Protein AF-A0A2D5YWG1-F1 (afdb_monomer)

Radius of gyration: 15.47 Å; Cα contacts (8 Å, |Δi|>4): 19; chains: 1; bounding box: 42×27×33 Å

pLDDT: mean 72.25, std 20.79, range [34.72, 94.5]

Sequence (76 aa):
MGEARTEALRMGFNRALRVEFHGAKVTSDAGLLAYRDLDEAFDLTDSAGQRIDEWRTGKNTRHSTVGLLRQSIYSR

Mean predicted aligned error: 13.2 Å

Foldseek 3Di:
DDDPPPPPPPDPDPPPDDDDDDDDDPPDLVVVVVVVVVCVVVVVLVVVLVVDDDPDDDPPPPDRSSRVVSCVVSVD

Solvent-accessible surface area (backbone atoms only — not comparable to full-atom values): 5272 Å² total; per-residue (Å²): 139,79,85,77,78,76,76,71,82,77,70,85,57,61,91,85,66,74,91,75,87,89,74,77,89,64,90,49,76,70,55,51,49,60,56,46,56,52,29,68,76,63,43,46,54,59,62,49,37,76,72,53,87,81,78,87,79,67,94,78,73,85,70,53,71,43,57,53,50,51,48,68,74,66,68,121

Structure (mmCIF, N/CA/C/O backbone):
data_AF-A0A2D5YWG1-F1
#
_entry.id   AF-A0A2D5YWG1-F1
#
loop_
_atom_site.group_PDB
_atom_site.id
_atom_site.type_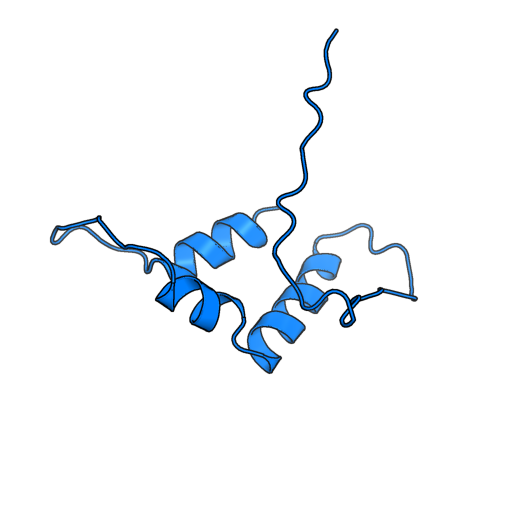symbol
_atom_site.label_atom_id
_atom_site.label_alt_id
_atom_site.label_comp_id
_atom_site.label_asym_id
_atom_site.label_entity_id
_atom_site.label_seq_id
_atom_site.pdbx_PDB_ins_code
_atom_site.Cartn_x
_atom_site.Cartn_y
_atom_site.Cartn_z
_atom_site.occupancy
_atom_site.B_iso_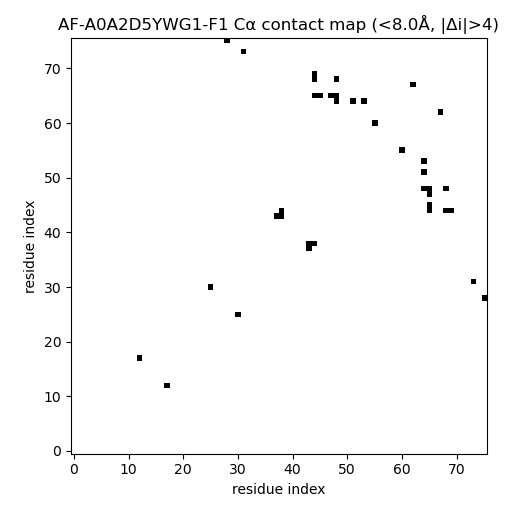or_equiv
_atom_site.auth_seq_id
_atom_site.auth_comp_id
_atom_site.auth_asym_id
_atom_site.auth_atom_id
_atom_site.pdbx_PDB_model_num
ATOM 1 N N . MET A 1 1 ? 27.509 -4.893 18.972 1.00 38.47 1 MET A N 1
ATOM 2 C CA . MET A 1 1 ? 27.653 -6.143 18.195 1.00 38.47 1 MET A CA 1
ATOM 3 C C . MET A 1 1 ? 26.289 -6.796 18.100 1.00 38.47 1 MET A C 1
ATOM 5 O O . MET A 1 1 ? 25.653 -6.932 19.135 1.00 38.47 1 MET A O 1
ATOM 9 N N . GLY A 1 2 ? 25.861 -7.165 16.892 1.00 34.72 2 GLY A N 1
ATOM 10 C CA . GLY A 1 2 ? 24.621 -7.907 16.650 1.00 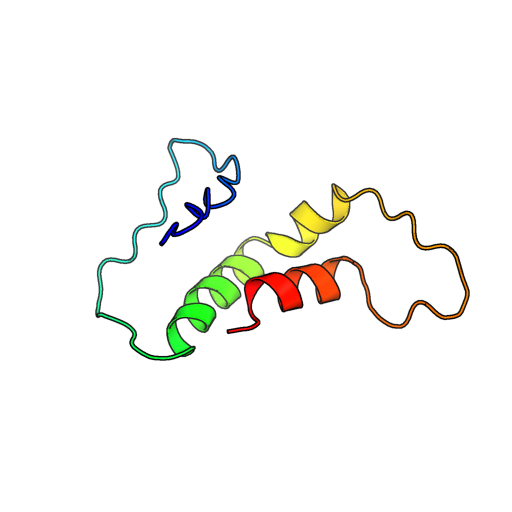34.72 2 GLY A CA 1
ATOM 11 C C . GLY A 1 2 ? 23.697 -7.194 15.670 1.00 34.72 2 GLY A C 1
ATOM 12 O O . GLY A 1 2 ? 22.671 -6.664 16.076 1.00 34.72 2 GLY A O 1
ATOM 13 N N . GLU A 1 3 ? 24.077 -7.153 14.390 1.00 37.03 3 GLU A N 1
ATOM 14 C CA . GLU A 1 3 ? 23.146 -6.808 13.314 1.00 37.03 3 GLU A CA 1
ATOM 15 C C . GLU A 1 3 ? 22.010 -7.836 13.319 1.00 37.03 3 GLU A C 1
ATOM 17 O O . GLU A 1 3 ? 22.217 -9.016 13.019 1.00 37.03 3 GLU A O 1
ATOM 22 N N . ALA A 1 4 ? 20.813 -7.404 13.713 1.00 45.53 4 ALA A N 1
ATOM 23 C CA . ALA A 1 4 ? 19.612 -8.198 13.541 1.00 45.53 4 ALA A CA 1
ATOM 24 C C . ALA A 1 4 ? 19.376 -8.317 12.035 1.00 45.53 4 ALA A C 1
ATOM 26 O O . ALA A 1 4 ? 19.088 -7.331 11.359 1.00 45.53 4 ALA A O 1
ATOM 27 N N . ARG A 1 5 ? 19.579 -9.524 11.505 1.00 46.47 5 ARG A N 1
ATOM 28 C CA . ARG A 1 5 ? 19.282 -9.856 10.116 1.00 46.47 5 ARG A CA 1
ATOM 29 C C . ARG A 1 5 ? 17.824 -9.502 9.861 1.00 46.47 5 ARG A C 1
ATOM 31 O O . ARG A 1 5 ? 16.930 -10.168 10.372 1.00 46.47 5 ARG A O 1
ATOM 38 N N . THR A 1 6 ? 17.599 -8.447 9.089 1.00 45.56 6 THR A N 1
ATOM 39 C CA . THR A 1 6 ? 16.288 -8.124 8.545 1.00 45.56 6 THR A CA 1
ATOM 40 C C . THR A 1 6 ? 15.930 -9.257 7.598 1.00 45.56 6 THR A C 1
ATOM 42 O O . THR A 1 6 ? 16.358 -9.275 6.443 1.00 45.56 6 THR A O 1
ATOM 45 N N . GLU A 1 7 ? 15.209 -10.258 8.096 1.00 42.00 7 GLU A N 1
ATOM 46 C CA . GLU A 1 7 ? 14.523 -11.211 7.238 1.00 42.00 7 GLU A CA 1
ATOM 47 C C . GLU A 1 7 ? 13.508 -10.401 6.438 1.00 42.00 7 GLU A C 1
ATOM 49 O O . GLU A 1 7 ? 12.429 -10.052 6.913 1.00 42.00 7 GLU A O 1
ATOM 54 N N . ALA A 1 8 ? 13.932 -9.992 5.239 1.00 45.97 8 ALA A N 1
ATOM 55 C CA . ALA A 1 8 ? 13.096 -9.286 4.295 1.00 45.97 8 ALA A CA 1
ATOM 56 C C . ALA A 1 8 ? 11.836 -10.124 4.100 1.00 45.97 8 ALA A C 1
ATOM 58 O O . ALA A 1 8 ? 11.913 -11.291 3.707 1.00 45.97 8 ALA A O 1
ATOM 59 N N . LE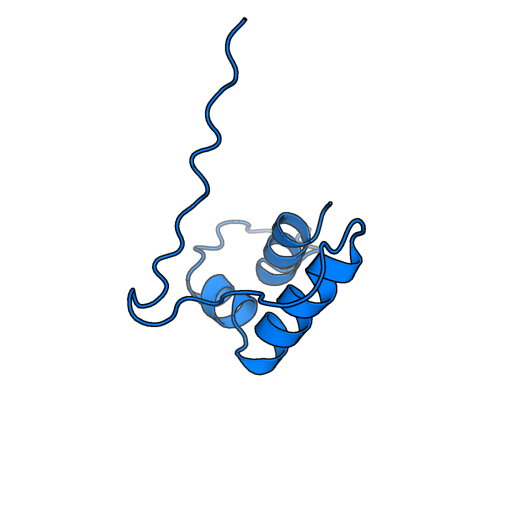U A 1 9 ? 10.699 -9.519 4.431 1.00 46.03 9 LEU A N 1
ATOM 60 C CA . LEU A 1 9 ? 9.374 -10.100 4.336 1.00 46.03 9 LEU A CA 1
ATOM 61 C C . LEU A 1 9 ? 9.183 -10.601 2.897 1.00 46.03 9 LEU A C 1
ATOM 63 O O . LEU A 1 9 ? 8.906 -9.826 1.981 1.00 46.03 9 LEU A O 1
ATOM 67 N N . ARG A 1 10 ? 9.425 -11.895 2.664 1.00 45.53 10 ARG A N 1
ATOM 68 C CA . ARG A 1 10 ? 9.242 -12.521 1.354 1.00 45.53 10 ARG A CA 1
ATOM 69 C C . ARG A 1 10 ? 7.743 -12.653 1.131 1.00 45.53 10 ARG A C 1
ATOM 71 O O . ARG A 1 10 ? 7.145 -13.671 1.468 1.00 45.53 10 ARG A O 1
ATOM 78 N N . MET A 1 11 ? 7.143 -11.604 0.571 1.00 44.97 11 MET A N 1
ATOM 79 C CA . MET A 1 11 ? 5.838 -11.704 -0.070 1.00 44.97 11 MET A CA 1
ATOM 80 C C . MET A 1 11 ? 5.892 -12.875 -1.050 1.00 44.97 11 MET A C 1
ATOM 82 O O . MET A 1 11 ? 6.821 -12.976 -1.855 1.00 44.97 11 MET A O 1
ATOM 86 N N . GLY A 1 12 ? 4.915 -13.774 -0.949 1.00 42.50 12 GLY A N 1
ATOM 87 C CA . GLY A 1 12 ? 4.722 -14.887 -1.870 1.00 42.50 12 GLY A CA 1
ATOM 88 C C . GLY A 1 12 ? 4.296 -14.386 -3.246 1.00 42.50 12 GLY A C 1
ATOM 89 O O . GLY A 1 12 ? 3.179 -14.642 -3.679 1.00 42.50 12 GLY A O 1
ATOM 90 N N . PHE A 1 13 ? 5.179 -13.662 -3.933 1.00 46.69 13 PHE A N 1
ATOM 91 C CA . PHE A 1 13 ? 5.123 -13.534 -5.378 1.00 46.69 13 PHE A CA 1
ATOM 92 C C . PHE A 1 13 ? 5.182 -14.948 -5.952 1.00 46.69 13 PHE A C 1
ATOM 94 O O . PHE A 1 13 ? 5.913 -15.806 -5.443 1.00 46.69 13 PHE A O 1
ATOM 101 N N . ASN A 1 14 ? 4.405 -15.209 -7.004 1.00 49.84 14 ASN A N 1
ATOM 102 C CA . ASN A 1 14 ? 4.570 -16.425 -7.789 1.00 49.84 14 ASN A CA 1
ATOM 103 C C . ASN A 1 14 ? 6.076 -16.604 -8.053 1.00 49.84 14 ASN A C 1
ATOM 105 O O . ASN A 1 14 ? 6.710 -15.677 -8.550 1.00 49.84 14 ASN A O 1
ATOM 109 N N . ARG A 1 15 ? 6.680 -17.742 -7.681 1.00 51.72 15 ARG A N 1
ATOM 110 C CA . ARG A 1 15 ? 8.150 -17.923 -7.728 1.00 51.72 15 ARG A CA 1
ATOM 111 C C . ARG A 1 15 ? 8.722 -17.773 -9.148 1.00 51.72 15 ARG A C 1
ATOM 113 O O . ARG A 1 15 ? 9.934 -17.670 -9.310 1.00 51.72 15 ARG A O 1
ATOM 120 N N . ALA A 1 16 ? 7.849 -17.778 -10.156 1.00 52.88 16 ALA A N 1
ATOM 121 C CA . ALA A 1 16 ? 8.156 -17.512 -11.556 1.00 52.88 16 ALA A CA 1
ATOM 122 C C . ALA A 1 16 ? 8.209 -16.013 -11.925 1.00 52.88 16 ALA A C 1
ATOM 124 O O . ALA A 1 16 ? 8.776 -15.669 -12.957 1.00 52.88 16 ALA A O 1
ATOM 125 N N . LEU A 1 17 ? 7.643 -15.119 -11.110 1.00 44.22 17 LEU A N 1
ATOM 126 C CA . LEU A 1 17 ? 7.635 -13.673 -11.335 1.00 44.22 17 LEU A CA 1
ATOM 127 C C . LEU A 1 17 ? 8.717 -13.024 -10.470 1.00 44.22 17 LEU A C 1
ATOM 129 O O . LEU A 1 17 ? 8.484 -12.596 -9.341 1.00 44.22 17 LEU A O 1
ATOM 133 N N . ARG A 1 18 ? 9.937 -12.992 -11.011 1.00 48.50 18 ARG A N 1
ATOM 134 C CA . ARG A 1 18 ? 11.069 -12.256 -10.445 1.00 48.50 18 ARG A CA 1
ATOM 135 C C . ARG A 1 18 ? 11.097 -10.876 -11.100 1.00 48.50 18 ARG A C 1
ATOM 137 O O . ARG A 1 18 ? 11.388 -10.777 -12.286 1.00 48.50 18 ARG A O 1
ATOM 144 N N . VAL A 1 19 ? 10.765 -9.825 -10.352 1.00 48.56 19 VAL A N 1
ATOM 145 C CA . VAL A 1 19 ? 10.963 -8.446 -10.821 1.00 48.56 19 VAL A CA 1
ATOM 146 C C . VAL A 1 19 ? 12.440 -8.117 -10.623 1.00 48.56 19 VAL A C 1
ATOM 148 O O . VAL A 1 19 ? 12.884 -7.897 -9.498 1.00 48.56 19 VAL A O 1
ATOM 151 N N . GLU A 1 20 ? 13.221 -8.158 -11.701 1.00 48.28 20 GLU A N 1
ATOM 152 C CA . GLU A 1 20 ? 14.618 -7.726 -11.692 1.00 48.28 20 GLU A CA 1
ATOM 153 C C . GLU A 1 20 ? 14.776 -6.374 -12.363 1.00 48.28 20 GLU A C 1
ATOM 155 O O . GLU A 1 20 ? 14.440 -6.174 -13.529 1.00 48.28 20 GLU A O 1
ATOM 160 N N . PHE A 1 21 ? 15.335 -5.443 -11.600 1.00 50.50 21 PHE A N 1
ATOM 161 C CA . PHE A 1 21 ? 15.711 -4.135 -12.088 1.00 50.50 21 PHE A CA 1
ATOM 162 C C . PHE A 1 21 ? 17.109 -4.218 -12.720 1.00 50.50 21 PHE A C 1
ATOM 164 O O . PHE A 1 21 ? 18.112 -4.362 -12.021 1.00 50.50 21 PHE A O 1
ATOM 171 N N . HIS A 1 22 ? 17.179 -4.152 -14.050 1.00 48.75 22 HIS A N 1
ATOM 172 C CA . HIS A 1 22 ? 18.413 -4.316 -14.832 1.00 48.75 22 HIS A CA 1
ATOM 173 C C . HIS A 1 22 ? 19.007 -2.990 -15.342 1.00 48.75 22 HIS A C 1
ATOM 175 O O . HIS A 1 22 ? 19.602 -2.959 -16.417 1.00 48.75 22 HIS A O 1
ATOM 181 N N . GLY A 1 23 ? 18.862 -1.871 -14.625 1.00 50.59 23 GLY A N 1
ATOM 182 C CA . GLY A 1 23 ? 19.328 -0.595 -15.177 1.00 50.59 23 GLY A CA 1
ATOM 183 C C . GLY A 1 23 ? 19.508 0.536 -14.180 1.00 50.59 23 GLY A C 1
ATOM 184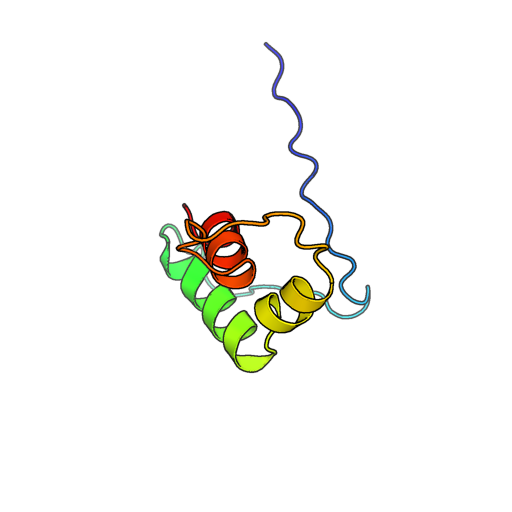 O O . GLY A 1 23 ? 18.560 1.242 -13.879 1.00 50.59 23 GLY A O 1
ATOM 185 N N . ALA A 1 24 ? 20.769 0.759 -13.803 1.00 47.38 24 ALA A N 1
ATOM 186 C CA . ALA A 1 24 ? 21.312 1.851 -12.991 1.00 47.38 24 ALA A CA 1
ATOM 187 C C . ALA A 1 24 ? 21.071 1.764 -11.473 1.00 47.38 24 ALA A C 1
ATOM 189 O O . ALA A 1 24 ? 19.974 1.541 -10.975 1.00 47.38 24 ALA A O 1
ATOM 190 N N . LYS A 1 25 ? 22.151 1.969 -10.710 1.00 50.53 25 LYS A N 1
ATOM 191 C CA . LYS A 1 25 ? 22.127 2.101 -9.251 1.00 50.53 25 LYS A CA 1
ATOM 192 C C . LYS A 1 25 ? 21.350 3.374 -8.904 1.00 50.53 25 LYS A C 1
ATOM 194 O O . LYS A 1 25 ? 21.921 4.459 -8.924 1.00 50.53 25 LYS A O 1
ATOM 199 N N . VAL A 1 26 ? 20.053 3.250 -8.627 1.00 51.88 26 VAL A N 1
ATOM 200 C CA . VAL A 1 26 ? 19.211 4.386 -8.235 1.00 51.88 26 VAL A CA 1
ATOM 201 C C . VAL A 1 26 ? 19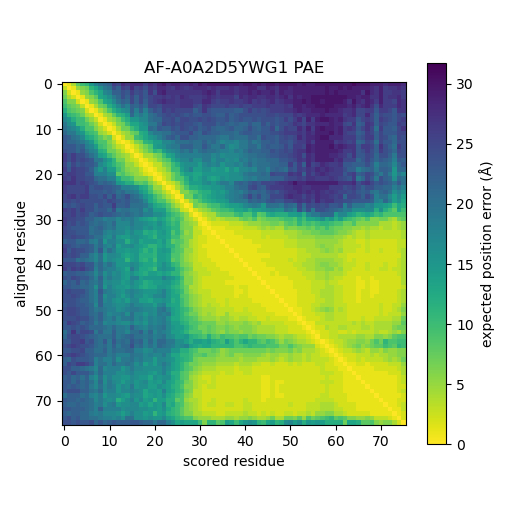.547 4.746 -6.787 1.00 51.88 26 VAL A C 1
ATOM 203 O O . VAL A 1 26 ? 19.125 4.080 -5.848 1.00 51.88 26 VAL A O 1
ATOM 206 N N . THR A 1 27 ? 20.395 5.756 -6.598 1.00 53.31 27 THR A N 1
ATOM 207 C CA . THR A 1 27 ? 20.915 6.181 -5.284 1.00 53.31 27 THR A CA 1
ATOM 208 C C . THR A 1 27 ? 19.986 7.143 -4.534 1.00 53.31 27 THR A C 1
ATOM 210 O O . THR A 1 27 ? 20.433 7.830 -3.622 1.00 53.31 27 THR A O 1
ATOM 213 N N . SER A 1 28 ? 18.714 7.233 -4.914 1.00 53.53 28 SER A N 1
ATOM 214 C CA . SER A 1 28 ? 17.740 8.165 -4.334 1.00 53.53 28 SER A CA 1
ATOM 215 C C . SER A 1 28 ? 16.344 7.539 -4.352 1.00 53.53 28 SER A C 1
ATOM 217 O O . SER A 1 28 ? 16.118 6.567 -5.077 1.00 53.53 28 SER A O 1
ATOM 219 N N . ASP A 1 29 ? 15.403 8.098 -3.594 1.00 59.25 29 ASP A N 1
ATOM 220 C CA . ASP A 1 29 ? 14.007 7.645 -3.464 1.00 59.25 29 ASP A CA 1
ATOM 221 C C . ASP A 1 29 ? 13.266 7.522 -4.808 1.00 59.25 29 ASP A C 1
ATOM 223 O O . ASP A 1 29 ? 12.211 6.903 -4.883 1.00 59.25 29 ASP A O 1
ATOM 227 N N . ALA A 1 30 ? 13.860 8.002 -5.906 1.00 60.97 30 ALA A N 1
ATOM 228 C CA . ALA A 1 30 ? 13.489 7.668 -7.280 1.00 60.97 30 ALA A CA 1
ATOM 229 C C . ALA A 1 30 ? 13.355 6.152 -7.539 1.00 60.97 30 ALA A C 1
ATOM 231 O O . ALA A 1 30 ? 12.572 5.751 -8.395 1.00 60.97 30 ALA A O 1
ATOM 232 N N . GLY A 1 31 ? 14.054 5.292 -6.787 1.00 66.19 31 GLY A N 1
ATOM 233 C CA . GLY A 1 31 ? 13.867 3.840 -6.872 1.00 66.19 31 GLY A CA 1
ATOM 234 C C . GLY A 1 31 ? 12.456 3.407 -6.457 1.00 66.19 31 GLY A C 1
ATOM 235 O O . GLY A 1 31 ? 11.928 2.449 -7.013 1.00 66.19 31 GLY A O 1
ATOM 236 N N . LEU A 1 32 ? 11.820 4.146 -5.539 1.00 75.00 32 LEU A N 1
ATOM 237 C CA . LEU A 1 32 ? 10.443 3.917 -5.093 1.00 75.00 32 LEU A CA 1
ATOM 238 C C . LEU A 1 32 ? 9.404 4.293 -6.154 1.00 75.00 32 LEU A C 1
ATOM 240 O O . LEU A 1 32 ? 8.295 3.771 -6.096 1.00 75.00 32 LEU A O 1
ATOM 244 N N . LEU A 1 33 ? 9.751 5.128 -7.142 1.00 80.00 33 LEU A N 1
ATOM 245 C CA . LEU A 1 33 ? 8.842 5.451 -8.247 1.00 80.00 33 LEU A CA 1
ATOM 246 C C . LEU A 1 33 ? 8.532 4.209 -9.083 1.00 80.00 33 LEU A C 1
ATOM 248 O O . LEU A 1 33 ? 7.367 3.920 -9.306 1.00 80.00 33 LEU A O 1
ATOM 252 N N . ALA A 1 34 ? 9.538 3.396 -9.418 1.00 80.94 34 ALA A N 1
ATOM 253 C CA . ALA A 1 34 ? 9.311 2.146 -10.146 1.00 80.94 34 ALA A CA 1
ATOM 254 C C . ALA A 1 34 ? 8.424 1.157 -9.361 1.00 80.94 34 ALA A C 1
ATOM 256 O O . ALA A 1 34 ? 7.610 0.450 -9.951 1.00 80.94 34 ALA A O 1
ATOM 257 N N . TYR A 1 35 ? 8.547 1.121 -8.027 1.00 79.31 35 TYR A N 1
ATOM 258 C CA . TYR A 1 35 ? 7.662 0.318 -7.174 1.00 79.31 35 TYR A CA 1
ATOM 259 C C . TYR A 1 35 ? 6.240 0.879 -7.108 1.00 79.31 35 TYR A C 1
ATOM 261 O O . TYR A 1 35 ? 5.299 0.107 -6.950 1.00 79.31 35 TYR A O 1
ATOM 269 N N . ARG A 1 36 ? 6.076 2.201 -7.207 1.00 86.44 36 ARG A N 1
ATOM 270 C CA . ARG A 1 36 ? 4.765 2.852 -7.240 1.00 86.44 36 ARG A CA 1
ATOM 271 C C . ARG A 1 36 ? 4.073 2.653 -8.584 1.00 86.44 36 ARG A C 1
ATOM 273 O O . ARG A 1 36 ? 2.913 2.277 -8.585 1.00 86.44 36 ARG A O 1
ATOM 280 N N . ASP A 1 37 ? 4.790 2.812 -9.691 1.00 87.00 37 ASP A N 1
ATOM 281 C CA . ASP A 1 37 ? 4.251 2.581 -11.036 1.00 87.00 37 ASP A CA 1
ATOM 282 C C . ASP A 1 37 ? 3.795 1.123 -11.193 1.00 87.00 37 ASP A C 1
ATOM 284 O O . ASP A 1 37 ? 2.750 0.838 -11.770 1.00 87.00 37 ASP A O 1
ATOM 288 N N . LEU A 1 38 ? 4.559 0.183 -10.628 1.00 87.81 38 LEU A N 1
ATOM 289 C CA . LEU A 1 38 ? 4.203 -1.233 -10.602 1.00 87.81 38 LEU A CA 1
ATOM 290 C C . LEU A 1 38 ? 3.042 -1.530 -9.633 1.00 87.81 38 LEU A C 1
ATOM 292 O O . LEU A 1 38 ? 2.201 -2.368 -9.943 1.00 87.81 38 LEU A O 1
ATOM 296 N N . ASP A 1 39 ? 2.965 -0.851 -8.485 1.00 89.69 39 ASP A N 1
ATOM 297 C CA . ASP A 1 39 ? 1.797 -0.926 -7.596 1.00 89.69 39 ASP A CA 1
ATOM 298 C C . ASP A 1 39 ? 0.523 -0.439 -8.294 1.00 89.69 39 ASP A C 1
ATOM 300 O O . ASP A 1 39 ? -0.490 -1.123 -8.224 1.00 89.69 39 ASP A O 1
ATOM 304 N N . GLU A 1 40 ? 0.589 0.694 -8.995 1.00 90.06 40 GLU A N 1
ATOM 305 C CA . GLU A 1 40 ? -0.539 1.307 -9.704 1.00 90.06 40 GLU A CA 1
ATOM 306 C C . GLU A 1 40 ? -0.963 0.496 -10.936 1.00 90.06 40 GLU A C 1
ATOM 308 O O . GLU A 1 40 ? -2.150 0.350 -11.201 1.00 90.06 40 GLU A O 1
ATOM 313 N N . ALA A 1 41 ? -0.015 -0.100 -11.666 1.00 92.75 41 ALA A N 1
ATOM 314 C CA . ALA A 1 41 ? -0.328 -0.929 -12.830 1.00 92.75 41 ALA A CA 1
ATOM 315 C C . ALA A 1 41 ? -1.011 -2.265 -12.477 1.00 92.75 41 ALA A C 1
ATOM 317 O O . ALA A 1 41 ? -1.690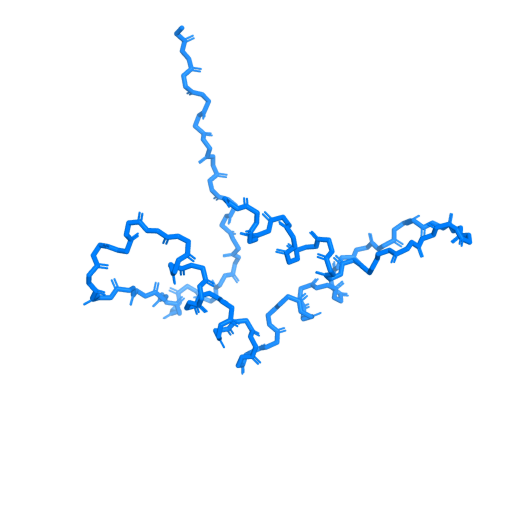 -2.845 -13.326 1.00 92.75 41 ALA A O 1
ATOM 318 N N . PHE A 1 42 ? -0.797 -2.780 -11.261 1.00 92.69 42 PHE A N 1
ATOM 319 C CA . PHE A 1 42 ? -1.274 -4.104 -10.841 1.00 92.69 42 PHE A CA 1
ATOM 320 C C . PHE A 1 42 ? -2.136 -4.088 -9.570 1.00 92.69 42 PHE A C 1
ATOM 322 O O . PHE A 1 42 ? -2.447 -5.159 -9.042 1.00 92.69 42 PHE A O 1
ATOM 329 N N . ASP A 1 43 ? -2.499 -2.908 -9.065 1.00 92.38 43 ASP A N 1
ATOM 330 C CA . ASP A 1 43 ? -3.285 -2.707 -7.841 1.00 92.38 43 ASP A CA 1
ATOM 331 C C . ASP A 1 43 ? -2.773 -3.541 -6.649 1.00 92.38 43 ASP A C 1
ATOM 333 O O . ASP A 1 43 ? -3.543 -4.187 -5.925 1.00 92.38 43 ASP A O 1
ATOM 337 N N . LEU A 1 44 ? -1.450 -3.603 -6.455 1.00 91.06 44 LEU A N 1
ATOM 338 C CA . LEU A 1 44 ? -0.843 -4.581 -5.541 1.00 91.06 44 LEU A CA 1
ATOM 339 C C . LEU A 1 44 ? -1.209 -4.316 -4.082 1.00 91.06 44 LEU A C 1
ATOM 341 O O . LEU A 1 44 ? -1.593 -5.233 -3.353 1.00 91.06 44 LEU A O 1
ATOM 345 N N . THR A 1 45 ? -1.093 -3.069 -3.644 1.00 93.50 45 THR A N 1
ATOM 346 C CA . THR A 1 45 ? -1.390 -2.647 -2.273 1.00 93.50 45 THR A CA 1
ATOM 347 C C . THR A 1 45 ? -2.884 -2.612 -1.997 1.00 93.50 45 THR A C 1
ATOM 349 O O . THR A 1 45 ? -3.285 -2.913 -0.874 1.00 93.50 45 THR A O 1
ATOM 352 N N . ASP A 1 46 ? -3.716 -2.342 -3.002 1.00 94.44 46 ASP A N 1
ATOM 353 C CA . ASP A 1 46 ? -5.170 -2.459 -2.889 1.00 94.44 46 ASP A CA 1
ATOM 354 C C . ASP A 1 46 ? -5.588 -3.933 -2.736 1.00 94.44 46 ASP A C 1
ATOM 356 O O . ASP A 1 46 ? -6.330 -4.289 -1.815 1.00 94.44 46 ASP A O 1
ATOM 360 N N . SER A 1 47 ? -5.015 -4.827 -3.546 1.00 92.88 47 SER A N 1
ATOM 361 C CA . SER A 1 47 ? -5.229 -6.280 -3.461 1.00 92.88 47 SER A CA 1
ATOM 362 C C . SER A 1 47 ? -4.702 -6.896 -2.162 1.00 92.88 47 SER A C 1
ATOM 364 O O . SER A 1 47 ? -5.280 -7.853 -1.631 1.00 92.88 47 SER A O 1
ATOM 366 N N . ALA A 1 48 ? -3.583 -6.383 -1.649 1.00 91.25 48 ALA A N 1
ATOM 367 C CA . ALA A 1 48 ? -3.039 -6.775 -0.356 1.00 91.25 48 ALA A CA 1
ATOM 368 C C . ALA A 1 48 ? -3.894 -6.225 0.792 1.00 91.25 48 ALA A C 1
ATOM 370 O O . ALA A 1 48 ? -4.171 -6.953 1.740 1.00 91.25 48 ALA A O 1
ATOM 371 N N . GLY A 1 49 ? -4.372 -4.982 0.685 1.00 92.94 49 GLY A N 1
ATOM 372 C CA . GLY A 1 49 ? -5.230 -4.342 1.678 1.00 92.94 49 GLY A CA 1
ATOM 373 C C . GLY A 1 49 ? -6.530 -5.099 1.930 1.00 92.94 49 GLY A C 1
ATOM 374 O O . GLY A 1 49 ? -6.940 -5.226 3.077 1.00 92.94 49 GLY A O 1
ATOM 375 N N . GLN A 1 50 ? -7.125 -5.692 0.891 1.00 91.88 50 GLN A N 1
ATOM 376 C CA . GLN A 1 50 ? -8.308 -6.557 1.023 1.00 91.88 50 GLN A CA 1
ATOM 377 C C . GLN A 1 50 ? -8.055 -7.843 1.828 1.00 91.88 50 GLN A C 1
ATOM 379 O O . GLN A 1 50 ? -9.002 -8.477 2.283 1.00 91.88 50 GLN A O 1
ATOM 384 N N . ARG A 1 51 ? -6.790 -8.251 1.984 1.00 92.44 51 ARG A N 1
ATOM 385 C CA . ARG A 1 51 ? -6.379 -9.430 2.763 1.00 92.44 51 ARG A CA 1
ATOM 386 C C . ARG A 1 51 ? -5.932 -9.080 4.181 1.00 92.44 51 ARG A C 1
ATOM 388 O O . ARG A 1 51 ? -5.568 -9.984 4.929 1.00 92.44 51 ARG A O 1
ATOM 395 N N . ILE A 1 52 ? -5.903 -7.797 4.536 1.00 91.38 52 ILE A N 1
ATOM 396 C CA . ILE A 1 52 ? -5.558 -7.358 5.885 1.00 91.38 52 ILE A CA 1
ATOM 397 C C . ILE A 1 52 ? -6.833 -7.352 6.719 1.00 91.38 52 ILE A C 1
ATOM 399 O O . ILE A 1 52 ? -7.779 -6.626 6.413 1.00 91.38 52 ILE A O 1
ATOM 403 N N . ASP A 1 53 ? -6.823 -8.119 7.805 1.00 92.88 53 ASP A N 1
ATOM 404 C CA . ASP A 1 53 ? -7.864 -8.028 8.817 1.00 92.88 53 ASP A CA 1
ATOM 405 C C . ASP A 1 53 ? -7.769 -6.671 9.526 1.00 92.88 53 ASP A C 1
ATOM 407 O O . ASP A 1 53 ? -6.863 -6.401 10.319 1.00 92.88 53 ASP A O 1
ATOM 411 N N . GLU A 1 54 ? -8.706 -5.782 9.210 1.00 90.12 54 GLU A N 1
ATOM 412 C CA . GLU A 1 54 ? -8.772 -4.447 9.794 1.00 90.12 54 GLU A CA 1
ATOM 413 C C . GLU A 1 54 ? -9.556 -4.476 11.112 1.00 90.12 54 GLU A C 1
ATOM 415 O O . GLU A 1 54 ? -10.785 -4.528 11.132 1.00 90.12 54 GLU A O 1
ATOM 420 N N . TRP A 1 55 ? -8.836 -4.423 12.234 1.00 91.00 55 TRP A N 1
ATOM 421 C CA . TRP A 1 55 ? -9.429 -4.461 13.578 1.00 91.00 55 TRP 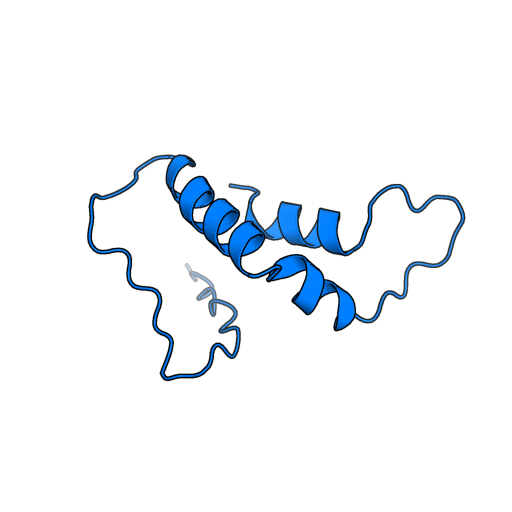A CA 1
ATOM 422 C C . TRP A 1 55 ? -9.688 -3.082 14.185 1.00 91.00 55 TRP A C 1
ATOM 424 O O . TRP A 1 55 ? -10.273 -2.987 15.266 1.00 91.00 55 TRP A O 1
ATOM 434 N N . ARG A 1 56 ? -9.245 -1.993 13.543 1.00 91.62 56 ARG A N 1
ATOM 435 C CA . ARG A 1 56 ? -9.434 -0.647 14.092 1.00 91.62 56 ARG A CA 1
ATOM 436 C C . ARG A 1 56 ? -10.897 -0.234 13.969 1.00 91.62 56 ARG A C 1
ATOM 438 O O . ARG A 1 56 ? -11.374 0.157 12.907 1.00 91.62 56 ARG A O 1
ATOM 445 N N . THR A 1 57 ? -11.591 -0.237 15.099 1.00 85.38 57 THR A N 1
ATOM 446 C CA . THR A 1 57 ? -12.978 0.219 15.217 1.00 85.38 57 THR A CA 1
ATOM 447 C C . THR A 1 57 ? -13.038 1.585 15.903 1.00 85.38 57 THR A C 1
ATOM 449 O O . THR A 1 57 ? -12.540 1.740 17.017 1.00 85.38 57 THR A O 1
ATOM 452 N N . GLY A 1 58 ? -13.659 2.588 15.277 1.00 87.19 58 GLY A N 1
ATOM 453 C CA . GLY A 1 58 ? -13.879 3.897 15.902 1.00 87.19 58 GLY A CA 1
ATOM 454 C C . GLY A 1 58 ? -14.049 5.044 14.906 1.00 87.19 58 GLY A C 1
ATOM 455 O O . GLY A 1 58 ? -13.655 4.950 13.748 1.00 87.19 58 GLY A O 1
ATOM 456 N N . LYS A 1 59 ? -14.611 6.169 15.369 1.00 88.00 59 LYS A N 1
ATOM 457 C CA . LYS A 1 59 ? -14.829 7.375 14.540 1.00 88.00 59 LYS A CA 1
ATOM 458 C C . LYS A 1 59 ? -13.549 8.180 14.261 1.00 88.00 59 LYS A C 1
ATOM 460 O O . LYS A 1 59 ? -13.575 9.100 13.454 1.00 88.00 59 LYS A O 1
ATOM 465 N N . ASN A 1 60 ? -12.438 7.836 14.917 1.00 88.56 60 ASN A N 1
ATOM 466 C CA . ASN A 1 60 ? -11.156 8.536 14.785 1.00 88.56 60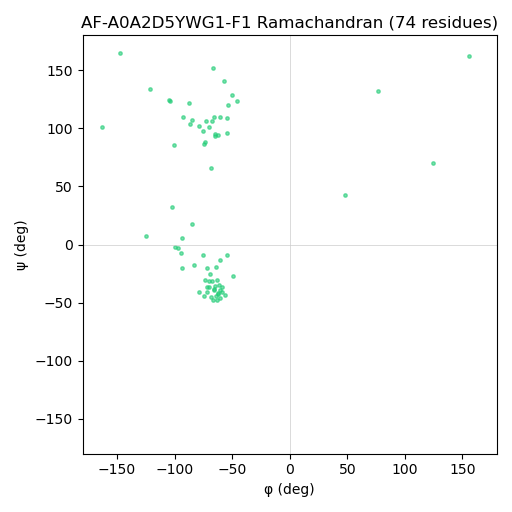 ASN A CA 1
ATOM 467 C C . ASN A 1 60 ? -10.222 7.926 13.727 1.00 88.56 60 ASN A C 1
ATOM 469 O O . ASN A 1 60 ? -9.081 8.369 13.596 1.00 88.56 60 ASN A O 1
ATOM 473 N N . THR A 1 61 ? -10.670 6.929 12.963 1.00 89.94 61 THR A N 1
ATOM 474 C CA . THR A 1 61 ? -9.880 6.354 11.870 1.00 89.94 61 THR A CA 1
ATOM 475 C C . THR A 1 61 ? -9.763 7.361 10.724 1.00 89.94 61 THR A C 1
ATOM 477 O O . THR A 1 61 ? -10.693 7.542 9.947 1.00 89.94 61 THR A O 1
ATOM 480 N N . ARG A 1 62 ? -8.611 8.037 10.635 1.00 91.56 62 ARG A N 1
ATOM 481 C CA . ARG A 1 62 ? -8.323 9.057 9.605 1.00 91.56 62 ARG A CA 1
ATOM 482 C C . ARG A 1 62 ? -7.615 8.511 8.365 1.00 91.56 62 ARG A C 1
ATOM 484 O O . ARG A 1 62 ? -7.648 9.151 7.321 1.00 91.56 62 ARG A O 1
ATOM 491 N N . HIS A 1 63 ? -6.973 7.350 8.482 1.00 92.62 63 HIS A N 1
ATOM 492 C CA . HIS A 1 63 ? -6.178 6.748 7.412 1.00 92.62 63 HIS A CA 1
ATOM 493 C C . HIS A 1 63 ? -6.705 5.359 7.063 1.00 92.62 63 HIS A C 1
ATOM 495 O O . HIS A 1 63 ? -6.943 4.534 7.959 1.00 92.62 63 HIS A O 1
ATOM 501 N N . SER A 1 64 ? -6.846 5.105 5.762 1.00 93.19 64 SER A N 1
ATOM 502 C CA . SER A 1 64 ? -7.180 3.783 5.240 1.00 93.19 64 SER A CA 1
ATOM 503 C C . SER A 1 64 ? -6.042 2.797 5.499 1.00 93.19 64 SER A C 1
ATOM 505 O O . SER A 1 64 ? -4.871 3.174 5.571 1.00 93.19 64 SER A O 1
ATOM 507 N N . THR A 1 65 ? -6.389 1.519 5.623 1.00 93.19 65 THR A N 1
ATOM 508 C CA . THR A 1 65 ? -5.435 0.411 5.780 1.00 93.19 65 THR A CA 1
ATOM 509 C C . THR A 1 65 ? -4.426 0.387 4.633 1.00 93.19 65 THR A C 1
ATOM 511 O O . THR A 1 65 ? -3.224 0.302 4.865 1.00 93.19 65 THR A O 1
ATOM 514 N N . VAL A 1 66 ? -4.908 0.576 3.399 1.00 94.50 66 VAL A N 1
ATOM 515 C CA . VAL A 1 66 ? -4.073 0.680 2.191 1.00 94.50 66 VAL A CA 1
ATOM 516 C C . VAL A 1 66 ? -3.138 1.888 2.256 1.00 94.50 66 VAL A C 1
ATOM 518 O O . VAL A 1 66 ? -1.963 1.776 1.924 1.00 94.50 66 VAL A O 1
ATOM 521 N N . GLY A 1 67 ? -3.620 3.047 2.717 1.00 93.19 67 GLY A N 1
ATOM 522 C CA . GLY A 1 67 ? -2.791 4.247 2.849 1.00 93.19 67 GLY A CA 1
ATOM 523 C C . GLY A 1 67 ? -1.644 4.055 3.842 1.00 93.19 67 GLY A C 1
ATOM 524 O O . GLY A 1 67 ? -0.510 4.431 3.555 1.00 93.19 67 GLY A O 1
ATOM 525 N N . LEU A 1 68 ? -1.919 3.404 4.975 1.00 92.94 68 LEU A N 1
ATOM 526 C CA . LEU A 1 68 ? -0.896 3.046 5.960 1.00 92.94 68 LEU A CA 1
ATOM 527 C C . LEU A 1 68 ? 0.099 2.013 5.412 1.00 92.94 68 LEU A C 1
ATOM 529 O O . LEU A 1 68 ? 1.296 2.136 5.662 1.00 92.94 68 LEU A O 1
ATOM 533 N N . LEU A 1 69 ? -0.374 1.035 4.633 1.00 91.56 69 LEU A N 1
ATOM 534 C CA . LEU A 1 69 ? 0.475 0.051 3.959 1.00 91.56 69 LEU A CA 1
ATOM 535 C C . LEU A 1 69 ? 1.405 0.714 2.932 1.00 91.56 69 LEU A C 1
ATOM 537 O O . LEU A 1 69 ? 2.609 0.482 2.944 1.00 91.56 69 LEU A O 1
ATOM 541 N N . ARG A 1 70 ? 0.876 1.591 2.074 1.00 91.56 70 ARG A N 1
ATOM 542 C CA . ARG A 1 70 ? 1.690 2.370 1.130 1.00 91.56 70 ARG A CA 1
ATOM 543 C C . ARG A 1 70 ? 2.719 3.221 1.868 1.00 91.56 70 ARG A C 1
ATOM 545 O O . ARG A 1 70 ? 3.870 3.291 1.452 1.00 91.56 70 ARG A O 1
ATOM 552 N N . GLN A 1 71 ? 2.334 3.830 2.988 1.00 89.94 71 GLN A N 1
ATOM 553 C CA . GLN A 1 71 ? 3.266 4.614 3.787 1.00 89.94 71 GLN A CA 1
ATOM 554 C C . GLN A 1 71 ? 4.376 3.757 4.404 1.00 89.94 71 GLN A C 1
ATOM 556 O O . GLN A 1 71 ? 5.519 4.197 4.401 1.00 89.94 71 GLN A O 1
ATOM 561 N N . SER A 1 72 ? 4.094 2.542 4.881 1.00 87.88 72 SER A N 1
ATOM 562 C CA . SER A 1 72 ? 5.147 1.663 5.410 1.00 87.88 72 SER A CA 1
ATOM 563 C C . SER A 1 72 ? 6.112 1.168 4.327 1.00 87.88 72 SER A C 1
ATOM 565 O O . SER A 1 72 ? 7.293 0.987 4.611 1.00 87.88 72 SER A O 1
ATOM 567 N N . ILE A 1 73 ? 5.636 0.994 3.088 1.00 86.06 73 ILE A N 1
ATOM 568 C CA . ILE A 1 73 ? 6.445 0.545 1.943 1.00 86.06 73 ILE A CA 1
ATOM 569 C C . ILE A 1 73 ? 7.288 1.691 1.357 1.00 86.06 73 ILE A C 1
ATOM 571 O O . ILE A 1 73 ? 8.445 1.476 0.999 1.00 86.06 73 ILE A O 1
ATOM 575 N N . TYR A 1 74 ? 6.729 2.902 1.256 1.00 84.31 74 TYR A N 1
ATOM 576 C CA . TYR A 1 74 ? 7.371 4.047 0.591 1.00 84.31 74 TYR A CA 1
ATOM 577 C C . TYR A 1 74 ? 8.046 5.046 1.541 1.00 84.31 74 TYR A C 1
ATOM 579 O O . TYR A 1 74 ? 8.619 6.027 1.079 1.00 84.31 74 TYR A O 1
ATOM 587 N N . SER A 1 75 ? 7.973 4.838 2.856 1.00 76.38 75 SER A N 1
ATOM 588 C CA . SER A 1 75 ? 8.679 5.653 3.849 1.00 76.38 75 SER A CA 1
ATOM 589 C C . SER A 1 75 ? 10.167 5.298 3.842 1.00 76.38 75 SER A C 1
ATOM 591 O O . SER A 1 75 ? 10.603 4.448 4.622 1.00 76.38 75 SER A O 1
ATOM 593 N N . ARG A 1 76 ? 10.954 5.936 2.979 1.00 62.88 76 ARG A N 1
ATOM 594 C CA . ARG A 1 76 ? 12.416 5.889 3.034 1.00 62.88 76 ARG A CA 1
ATOM 595 C C . ARG A 1 76 ? 13.001 7.290 3.052 1.00 62.88 76 ARG A C 1
ATOM 597 O O . ARG A 1 76 ? 12.322 8.198 2.528 1.00 62.88 76 ARG A O 1
#

Secondary structure (DSSP, 8-state):
--------------TT------S----STTHHHHHHHHHHHHTHHHHHHTTS-----STT--S-HHHHHHHHHH--